Protein AF-A0A351FPS1-F1 (afdb_monomer)

Structure (mmCIF, N/CA/C/O backbone):
data_AF-A0A351FPS1-F1
#
_entry.id   AF-A0A351FPS1-F1
#
loop_
_atom_site.group_PDB
_atom_site.id
_atom_site.type_symbol
_atom_site.label_atom_id
_atom_site.label_alt_id
_atom_site.label_comp_id
_atom_site.label_asym_id
_atom_site.label_entity_id
_atom_site.label_seq_id
_atom_site.pdbx_PDB_ins_code
_atom_site.Cartn_x
_atom_site.Cartn_y
_atom_site.Cartn_z
_atom_site.occupancy
_atom_site.B_iso_or_equiv
_atom_site.auth_seq_id
_atom_site.auth_comp_id
_atom_site.auth_asym_id
_atom_site.auth_atom_id
_atom_site.pdbx_PDB_model_num
ATOM 1 N N . MET A 1 1 ? 47.210 -26.279 -21.037 1.00 35.12 1 MET A N 1
ATOM 2 C CA . MET A 1 1 ? 45.782 -26.007 -20.758 1.00 35.12 1 MET A CA 1
ATOM 3 C C . MET A 1 1 ? 45.408 -24.656 -21.354 1.00 35.12 1 MET A C 1
ATOM 5 O O . MET A 1 1 ? 45.819 -23.638 -20.818 1.00 35.12 1 MET A O 1
ATOM 9 N N . ARG A 1 2 ? 44.713 -24.634 -22.501 1.00 31.75 2 ARG A N 1
ATOM 10 C CA . ARG A 1 2 ? 44.142 -23.400 -23.067 1.00 31.75 2 ARG A CA 1
ATOM 11 C C . ARG A 1 2 ? 42.847 -23.101 -22.316 1.00 31.75 2 ARG A C 1
ATOM 13 O O . ARG A 1 2 ? 41.895 -23.867 -22.427 1.00 31.75 2 ARG A O 1
ATOM 20 N N . LEU A 1 3 ? 42.828 -22.018 -21.546 1.00 36.44 3 LEU A N 1
ATOM 21 C CA . LEU A 1 3 ? 41.588 -21.430 -21.050 1.00 36.44 3 LEU A CA 1
ATOM 22 C C . LEU A 1 3 ? 40.803 -20.947 -22.274 1.00 36.44 3 LEU A C 1
ATOM 24 O O . LEU A 1 3 ? 41.244 -20.042 -22.978 1.00 36.44 3 LEU A O 1
ATOM 28 N N . VAL A 1 4 ? 39.677 -21.597 -22.565 1.00 44.75 4 VAL A N 1
ATOM 29 C CA . VAL A 1 4 ? 38.687 -21.098 -23.523 1.00 44.75 4 VAL A CA 1
ATOM 30 C C . VAL A 1 4 ? 38.205 -19.758 -22.970 1.00 44.75 4 VAL A C 1
ATOM 32 O O . VAL A 1 4 ? 37.527 -19.715 -21.944 1.00 44.75 4 VAL A O 1
ATOM 35 N N . GLY A 1 5 ? 38.667 -18.668 -23.585 1.00 48.44 5 GLY A N 1
ATOM 36 C CA . GLY A 1 5 ? 38.397 -17.308 -23.141 1.00 48.44 5 GLY A CA 1
ATOM 37 C C . GLY A 1 5 ? 36.897 -17.048 -23.107 1.00 48.44 5 GLY A C 1
ATOM 38 O O . GLY A 1 5 ? 36.224 -17.127 -24.134 1.00 48.44 5 GLY A O 1
ATOM 39 N N . ARG A 1 6 ? 36.365 -16.745 -21.920 1.00 48.78 6 ARG A N 1
ATOM 40 C CA . ARG A 1 6 ? 35.035 -16.146 -21.807 1.00 48.78 6 ARG A CA 1
ATOM 41 C C . ARG A 1 6 ? 35.107 -14.779 -22.484 1.00 48.78 6 ARG A C 1
ATOM 43 O O . ARG A 1 6 ? 35.905 -13.941 -22.073 1.00 48.78 6 ARG A O 1
ATOM 50 N N . ALA A 1 7 ? 34.329 -14.587 -23.544 1.00 55.00 7 ALA A N 1
ATOM 51 C CA . ALA A 1 7 ? 34.215 -13.292 -24.199 1.00 55.00 7 ALA A CA 1
ATOM 52 C C . ALA A 1 7 ? 33.663 -12.260 -23.203 1.00 55.00 7 ALA A C 1
ATOM 54 O O . ALA A 1 7 ? 32.743 -12.568 -22.442 1.00 55.00 7 ALA A O 1
ATOM 55 N N . CYS A 1 8 ? 34.226 -11.051 -23.223 1.00 57.19 8 CYS A N 1
ATOM 56 C CA . CYS A 1 8 ? 33.709 -9.897 -22.486 1.00 57.19 8 CYS A CA 1
ATOM 57 C C . CYS A 1 8 ? 32.208 -9.726 -22.815 1.00 57.19 8 CYS A C 1
ATOM 59 O O . CYS A 1 8 ? 31.855 -9.825 -23.998 1.00 57.19 8 CYS A O 1
ATOM 61 N N . PRO A 1 9 ? 31.317 -9.449 -21.846 1.00 59.72 9 PRO A N 1
ATOM 62 C CA . PRO A 1 9 ? 29.896 -9.215 -22.127 1.00 59.72 9 PRO A CA 1
ATOM 63 C C . PRO A 1 9 ? 29.682 -8.056 -23.120 1.00 59.72 9 PRO A C 1
ATOM 65 O O . PRO A 1 9 ? 28.814 -8.143 -23.992 1.00 59.72 9 PRO A O 1
ATOM 68 N N . ALA A 1 10 ? 30.558 -7.044 -23.113 1.00 58.09 10 ALA A N 1
ATOM 69 C CA . ALA A 1 10 ? 30.569 -5.985 -24.123 1.00 58.09 10 ALA A CA 1
ATOM 70 C C . ALA A 1 10 ? 30.906 -6.481 -25.551 1.00 58.09 10 ALA A C 1
ATOM 72 O O . ALA A 1 10 ? 30.428 -5.892 -26.526 1.00 58.09 10 ALA A O 1
ATOM 73 N N . CYS A 1 11 ? 31.667 -7.579 -25.715 1.00 58.59 11 CYS A N 1
ATOM 74 C CA . CYS A 1 11 ? 31.916 -8.169 -27.039 1.00 58.59 11 CYS A CA 1
ATOM 75 C C . CYS A 1 11 ? 30.653 -8.889 -27.585 1.00 58.59 11 CYS A C 1
ATOM 77 O O . CYS A 1 11 ? 30.481 -8.954 -28.802 1.00 58.59 11 CYS A O 1
ATOM 79 N N . LEU A 1 12 ? 29.762 -9.414 -26.725 1.00 59.03 12 LEU A N 1
ATOM 80 C CA . LEU A 1 12 ? 28.505 -10.065 -27.144 1.00 59.03 12 LEU A CA 1
ATOM 81 C C . LEU A 1 12 ? 27.463 -9.035 -27.608 1.00 59.03 12 LEU A C 1
ATOM 83 O O . LEU A 1 12 ? 26.847 -9.212 -28.654 1.00 59.03 12 LEU A O 1
ATOM 87 N N . LEU A 1 13 ? 27.339 -7.910 -26.896 1.00 56.03 13 LEU A N 1
ATOM 88 C CA . LEU A 1 13 ? 26.365 -6.852 -27.208 1.00 56.03 13 LEU A CA 1
ATOM 89 C C . LEU A 1 13 ? 26.671 -6.067 -28.499 1.00 56.03 13 LEU A C 1
ATOM 91 O O . LEU A 1 13 ? 25.776 -5.441 -29.067 1.00 56.03 13 LEU A O 1
ATOM 95 N N . ARG A 1 14 ? 27.919 -6.078 -28.995 1.00 53.25 14 ARG A N 1
ATOM 96 C CA . ARG A 1 14 ? 28.281 -5.402 -30.259 1.00 53.25 14 ARG A CA 1
ATOM 97 C C . ARG A 1 14 ? 27.881 -6.171 -31.515 1.00 53.25 14 ARG A C 1
ATOM 99 O O . ARG A 1 14 ? 27.767 -5.544 -32.565 1.00 53.25 14 ARG A O 1
ATOM 106 N N . LYS A 1 15 ? 27.691 -7.491 -31.441 1.00 51.81 15 LYS A N 1
ATOM 107 C CA . LYS A 1 15 ? 27.462 -8.315 -32.638 1.00 51.81 15 LYS A CA 1
ATOM 108 C C . LYS A 1 15 ? 26.038 -8.181 -33.202 1.00 51.81 15 LYS A C 1
ATOM 110 O O . LYS A 1 15 ? 25.851 -8.420 -34.390 1.00 51.81 15 LYS A O 1
ATOM 115 N N . ASP A 1 16 ? 25.092 -7.693 -32.394 1.00 46.31 16 ASP A N 1
ATOM 116 C CA . ASP A 1 16 ? 23.653 -7.761 -32.687 1.00 46.31 16 ASP A CA 1
ATOM 117 C C . ASP A 1 16 ? 22.942 -6.396 -32.816 1.00 46.31 16 ASP A C 1
ATOM 119 O O . ASP A 1 16 ? 21.724 -6.333 -32.672 1.00 46.31 16 ASP A O 1
ATOM 123 N N . ARG A 1 17 ? 23.639 -5.281 -33.100 1.00 46.31 17 ARG A N 1
ATOM 124 C CA . ARG A 1 17 ? 22.961 -4.004 -33.428 1.00 46.31 17 ARG A CA 1
ATOM 125 C C . ARG A 1 17 ? 22.763 -3.829 -34.943 1.00 46.31 17 ARG A C 1
ATOM 127 O O . ARG A 1 17 ? 23.669 -3.316 -35.598 1.00 46.31 17 ARG A O 1
ATOM 134 N N . PRO A 1 18 ? 21.592 -4.166 -35.520 1.00 40.56 18 PRO A N 1
ATOM 135 C CA . PRO A 1 18 ? 21.215 -3.656 -36.829 1.00 40.56 18 PRO A CA 1
ATOM 136 C C . PRO A 1 18 ? 20.884 -2.160 -36.722 1.00 40.56 18 PRO A C 1
ATOM 138 O O . PRO A 1 18 ? 20.086 -1.729 -35.890 1.00 40.56 18 PRO A O 1
ATOM 141 N N . HIS A 1 19 ? 21.512 -1.357 -37.578 1.00 41.44 19 HIS A N 1
ATOM 142 C CA . HIS A 1 19 ? 21.154 0.041 -37.791 1.00 41.44 19 HIS A CA 1
ATOM 143 C C . HIS A 1 19 ? 19.800 0.117 -38.514 1.00 41.44 19 HIS A C 1
ATOM 145 O O . HIS A 1 19 ? 19.712 -0.217 -39.692 1.00 41.44 19 HIS A O 1
ATOM 151 N N . GLY A 1 20 ? 18.747 0.571 -37.832 1.00 35.91 20 GLY A N 1
ATOM 152 C CA . GLY A 1 20 ? 17.456 0.863 -38.460 1.00 35.91 20 GLY A CA 1
ATOM 153 C C . GLY A 1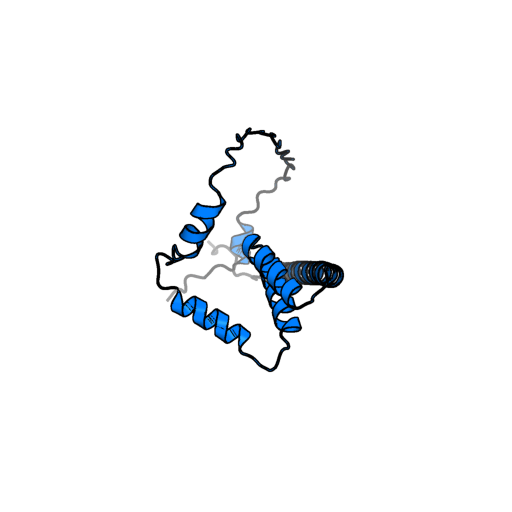 20 ? 16.530 1.661 -37.532 1.00 35.91 20 GLY A C 1
ATOM 154 O O . GLY A 1 20 ? 16.489 1.366 -36.337 1.00 35.91 20 GLY A O 1
ATOM 155 N N . PRO A 1 21 ? 15.813 2.688 -38.027 1.00 40.34 21 PRO A N 1
ATOM 156 C CA . PRO A 1 21 ? 14.923 3.498 -37.202 1.00 40.34 21 PRO A CA 1
ATOM 157 C C . PRO A 1 21 ? 13.640 2.729 -36.851 1.00 40.34 21 PRO A C 1
ATOM 159 O O . PRO A 1 21 ? 12.964 2.187 -37.723 1.00 40.34 21 PRO A O 1
ATOM 162 N N . ALA A 1 22 ? 13.294 2.706 -35.563 1.00 42.47 22 ALA A N 1
ATOM 163 C CA . ALA A 1 22 ? 12.066 2.105 -35.055 1.00 42.47 22 ALA A CA 1
ATOM 164 C C . ALA A 1 22 ? 10.850 2.985 -35.400 1.00 42.47 22 ALA A C 1
ATOM 166 O O . ALA A 1 22 ? 10.678 4.074 -34.851 1.00 42.47 22 ALA A O 1
ATOM 167 N N . SER A 1 23 ? 9.998 2.513 -36.309 1.00 45.25 23 SER A N 1
ATOM 168 C CA . SER A 1 23 ? 8.688 3.102 -36.594 1.00 45.25 23 SER A CA 1
ATOM 169 C C . SER A 1 23 ? 7.715 2.817 -35.446 1.00 45.25 23 SER A C 1
ATOM 171 O O . SER A 1 23 ? 7.491 1.663 -35.081 1.00 45.25 23 SER A O 1
ATOM 173 N N . GLN A 1 24 ? 7.129 3.876 -34.893 1.00 45.41 24 GLN A N 1
ATOM 174 C CA . GLN A 1 24 ? 6.120 3.833 -33.837 1.00 45.41 24 GLN A CA 1
ATOM 175 C C . GLN A 1 24 ? 4.789 3.304 -34.396 1.00 45.41 24 GLN A C 1
ATOM 177 O O . GLN A 1 24 ? 4.165 3.946 -35.236 1.00 45.41 24 GLN A O 1
ATOM 182 N N . GLY A 1 25 ? 4.355 2.133 -33.929 1.00 36.72 25 GLY A N 1
ATOM 183 C CA . GLY A 1 25 ? 3.018 1.595 -34.177 1.00 36.72 25 GLY A CA 1
ATOM 184 C C . GLY A 1 25 ? 2.087 1.937 -33.016 1.00 36.72 25 GLY A C 1
ATOM 185 O O . GLY A 1 25 ? 2.202 1.362 -31.937 1.00 36.72 25 GLY A O 1
ATOM 186 N N . LEU A 1 26 ? 1.180 2.886 -33.241 1.00 36.62 26 LEU A N 1
ATOM 187 C CA . LEU A 1 26 ? 0.107 3.272 -32.328 1.00 36.62 26 LEU A CA 1
ATOM 188 C C . LEU A 1 26 ? -0.989 2.191 -32.371 1.00 36.62 26 LEU A C 1
ATOM 190 O O . LEU A 1 26 ? -1.744 2.113 -33.337 1.00 36.62 26 LEU A O 1
ATOM 194 N N . PHE A 1 27 ? -1.062 1.333 -31.352 1.00 31.34 27 PHE A N 1
ATOM 195 C CA . PHE A 1 27 ? -2.126 0.333 -31.226 1.00 31.34 27 PHE A CA 1
ATOM 196 C C . PHE A 1 27 ? -3.287 0.929 -30.421 1.00 31.34 27 PHE A C 1
ATOM 198 O O . PHE A 1 27 ? -3.211 1.073 -29.202 1.00 31.34 27 PHE A O 1
ATOM 205 N N . VAL A 1 28 ? -4.355 1.310 -31.121 1.00 34.09 28 VAL A N 1
ATOM 206 C CA . VAL A 1 28 ? -5.641 1.682 -30.522 1.00 34.09 28 VAL A CA 1
ATOM 207 C C . VAL A 1 28 ? -6.412 0.384 -30.285 1.00 34.09 28 VAL A C 1
ATOM 209 O O . VAL A 1 28 ? -6.717 -0.329 -31.237 1.00 34.09 28 VAL A O 1
ATOM 212 N N . LEU A 1 29 ? -6.691 0.049 -29.024 1.00 36.09 29 LEU A N 1
ATOM 213 C CA . LEU A 1 29 ? -7.582 -1.056 -28.669 1.00 36.09 29 LEU A CA 1
ATOM 214 C C . LEU A 1 29 ? -8.980 -0.506 -28.380 1.00 36.09 29 LEU A C 1
ATOM 216 O O . LEU A 1 29 ? -9.184 0.287 -27.463 1.00 36.09 29 LEU A O 1
ATOM 220 N N . ASP A 1 30 ? -9.910 -0.943 -29.221 1.00 31.86 30 ASP A N 1
ATOM 221 C CA . ASP A 1 30 ? -11.339 -0.654 -29.219 1.00 31.86 30 ASP A CA 1
ATOM 222 C C . ASP A 1 30 ? -12.028 -1.384 -28.046 1.00 31.86 30 ASP A C 1
ATOM 224 O O . ASP A 1 30 ? -11.927 -2.607 -27.912 1.00 31.86 30 ASP A O 1
ATOM 228 N N . VAL A 1 31 ? -12.691 -0.641 -27.152 1.00 41.03 31 VAL A N 1
ATOM 229 C CA . VAL A 1 31 ? -13.405 -1.194 -25.988 1.00 41.03 31 VAL A CA 1
ATOM 230 C C . VAL A 1 31 ? -14.868 -1.418 -26.368 1.00 41.03 31 VAL A C 1
ATOM 232 O O . VAL A 1 31 ? -15.718 -0.541 -26.219 1.00 41.03 31 VAL A O 1
ATOM 235 N N . GLY A 1 32 ? -15.166 -2.626 -26.846 1.00 37.84 32 GLY A N 1
ATOM 236 C CA . GLY A 1 32 ? -16.525 -3.079 -27.137 1.00 37.84 32 GLY A CA 1
ATOM 237 C C . GLY A 1 32 ? -17.364 -3.279 -25.868 1.00 37.84 32 GLY A C 1
ATOM 238 O O . GLY A 1 32 ? -17.106 -4.171 -25.060 1.00 37.84 32 GLY A O 1
ATOM 239 N N . ALA A 1 33 ? -18.406 -2.460 -25.711 1.00 42.19 33 ALA A N 1
ATOM 240 C CA . ALA A 1 33 ? -19.395 -2.533 -24.641 1.00 42.19 33 ALA A CA 1
ATOM 241 C C . ALA A 1 33 ? -20.441 -3.640 -24.896 1.00 42.19 33 ALA A C 1
ATOM 243 O O . ALA A 1 33 ? -21.380 -3.460 -25.671 1.00 42.19 33 ALA A O 1
ATOM 244 N N . GLY A 1 34 ? -20.320 -4.774 -24.202 1.00 34.88 34 GLY A N 1
ATOM 245 C CA . GLY A 1 34 ? -21.337 -5.831 -24.168 1.00 34.88 34 GLY A CA 1
ATOM 246 C C . GLY A 1 34 ? -22.233 -5.726 -22.930 1.00 34.88 34 GLY A C 1
ATOM 247 O O . GLY A 1 34 ? -21.810 -6.061 -21.827 1.00 34.88 34 GLY A O 1
ATOM 248 N N . ARG A 1 35 ? -23.485 -5.278 -23.100 1.00 39.84 35 ARG A N 1
ATOM 249 C CA . ARG A 1 35 ? -24.543 -5.357 -22.075 1.00 39.84 35 ARG A CA 1
ATOM 250 C C . ARG A 1 35 ? -25.151 -6.760 -22.081 1.00 39.84 35 ARG A C 1
ATOM 252 O O . ARG A 1 35 ? -25.819 -7.118 -23.046 1.00 39.84 35 ARG A O 1
ATOM 259 N N . THR A 1 36 ? -25.015 -7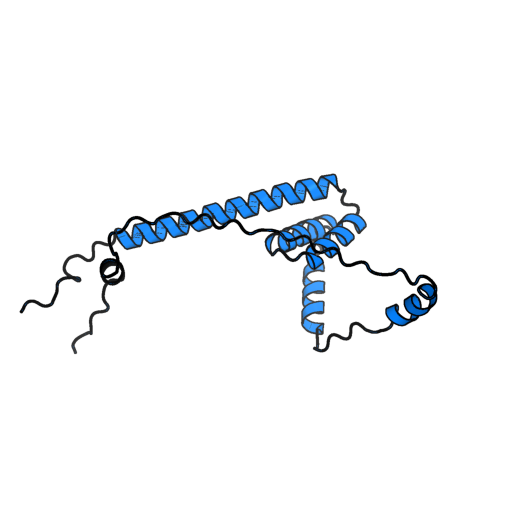.516 -20.995 1.00 36.91 36 THR A N 1
ATOM 260 C CA . THR A 1 36 ? -25.834 -8.718 -20.767 1.00 36.91 36 THR A CA 1
ATOM 261 C C . THR A 1 36 ? -26.819 -8.479 -19.632 1.00 36.91 36 THR A C 1
ATOM 263 O O . THR A 1 36 ? -26.449 -8.134 -18.513 1.00 36.91 36 THR A O 1
ATOM 266 N N . ASN A 1 37 ? -28.090 -8.641 -19.975 1.00 36.56 37 ASN A N 1
ATOM 267 C CA . ASN A 1 37 ? -29.271 -8.428 -19.155 1.00 36.56 37 ASN A CA 1
ATOM 268 C C . ASN A 1 37 ? -29.468 -9.648 -18.232 1.00 36.56 37 ASN A C 1
ATOM 270 O O . ASN A 1 37 ? -29.618 -10.760 -18.735 1.00 36.56 37 ASN A O 1
ATOM 274 N N . VAL A 1 38 ? -29.442 -9.470 -16.907 1.00 43.72 38 VAL A N 1
ATOM 275 C CA . VAL A 1 38 ? -29.650 -10.566 -15.939 1.00 43.72 38 VAL A CA 1
ATOM 276 C C . VAL A 1 38 ? -31.021 -10.393 -15.276 1.00 43.72 38 VAL A C 1
ATOM 278 O O . VAL A 1 38 ? -31.250 -9.371 -14.629 1.00 43.72 38 VAL A O 1
ATOM 281 N N . PRO A 1 39 ? -31.952 -11.355 -15.408 1.00 38.56 39 PRO A N 1
ATOM 282 C CA . PRO A 1 39 ? -33.278 -11.237 -14.817 1.00 38.56 39 PRO A CA 1
ATOM 283 C C . PRO A 1 39 ? -33.251 -11.449 -13.295 1.00 38.56 39 PRO A C 1
ATOM 285 O O . PRO A 1 39 ? -32.727 -12.435 -12.776 1.00 38.56 39 PRO A O 1
ATOM 288 N N . HIS A 1 40 ? -33.876 -10.515 -12.577 1.00 40.53 40 HIS A N 1
ATOM 289 C CA . HIS A 1 40 ? -34.079 -10.555 -11.132 1.00 40.53 40 HIS A CA 1
ATOM 290 C C . HIS A 1 40 ? -35.097 -11.636 -10.734 1.00 40.53 40 HIS A C 1
ATOM 292 O O . HIS A 1 40 ? -36.290 -11.506 -11.004 1.00 40.53 40 HIS A O 1
ATOM 298 N N . HIS A 1 41 ? -34.653 -12.659 -9.998 1.00 44.41 41 HIS A N 1
ATOM 299 C CA . HIS A 1 41 ? -35.540 -13.584 -9.284 1.00 44.41 41 HIS A CA 1
ATOM 300 C C . HIS A 1 41 ? -35.372 -13.437 -7.766 1.00 44.41 41 HIS A C 1
ATOM 302 O O . HIS A 1 41 ? -34.734 -14.228 -7.072 1.00 44.41 41 HIS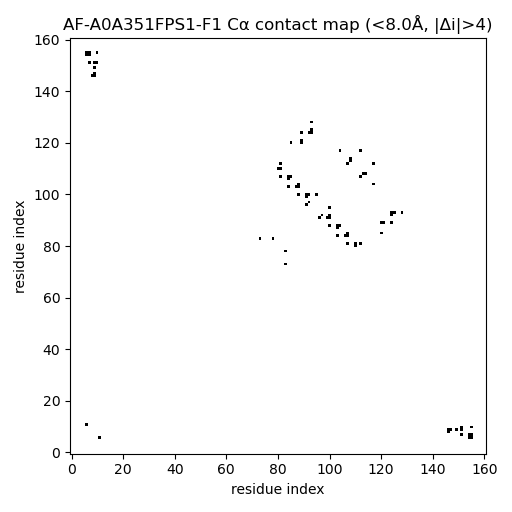 A O 1
ATOM 308 N N . GLY A 1 42 ? -35.945 -12.355 -7.236 1.00 50.12 42 GLY A N 1
ATOM 309 C CA . GLY A 1 42 ? -36.074 -12.121 -5.805 1.00 50.12 42 GLY A CA 1
ATOM 310 C C . GLY A 1 42 ? -37.299 -12.836 -5.247 1.00 50.12 42 GLY A C 1
ATOM 311 O O . GLY A 1 42 ? -38.411 -12.351 -5.442 1.00 50.12 42 GLY A O 1
ATOM 312 N N . ARG A 1 43 ? -37.098 -13.961 -4.539 1.00 50.56 43 ARG A N 1
ATOM 313 C CA . ARG A 1 43 ? -37.980 -14.408 -3.430 1.00 50.56 43 ARG A CA 1
ATOM 314 C C . ARG A 1 43 ? -37.514 -15.639 -2.629 1.00 50.56 43 ARG A C 1
ATOM 316 O O . ARG A 1 43 ? -38.337 -16.301 -2.010 1.00 50.56 43 ARG A O 1
ATOM 323 N N . ARG A 1 44 ? -36.207 -15.942 -2.563 1.00 49.91 44 ARG A N 1
ATOM 324 C CA . ARG A 1 44 ? -35.699 -17.035 -1.693 1.00 49.91 44 ARG A CA 1
ATOM 325 C C . ARG A 1 44 ? -34.347 -16.764 -1.010 1.00 49.91 44 ARG A C 1
ATOM 327 O O . ARG A 1 44 ? -33.645 -17.683 -0.617 1.00 49.91 44 ARG A O 1
ATOM 334 N N . VAL A 1 45 ? -33.966 -15.492 -0.850 1.00 54.22 45 VAL A N 1
ATOM 335 C CA . VAL A 1 45 ? -32.610 -15.106 -0.398 1.00 54.22 45 VAL A CA 1
ATOM 336 C C . VAL A 1 45 ? -32.411 -15.241 1.122 1.00 54.22 45 VAL A C 1
ATOM 338 O O . VAL A 1 45 ? -31.290 -15.451 1.570 1.00 54.22 45 VAL A O 1
ATOM 341 N N . ARG A 1 46 ? -33.467 -15.155 1.948 1.00 48.22 46 ARG A N 1
ATOM 342 C CA . ARG A 1 46 ? -33.302 -15.136 3.421 1.00 48.22 46 ARG A CA 1
ATOM 343 C C . ARG A 1 46 ? -32.937 -16.494 4.022 1.00 48.22 46 ARG A C 1
ATOM 345 O O . ARG A 1 46 ? -32.171 -16.537 4.978 1.00 48.22 46 ARG A O 1
ATOM 352 N N . GLU A 1 47 ? -33.451 -17.578 3.457 1.00 47.34 47 GLU A N 1
ATOM 353 C CA . GLU A 1 47 ? -33.296 -18.929 4.015 1.00 47.34 47 GLU A CA 1
ATOM 354 C C . GLU A 1 47 ? -32.031 -19.624 3.495 1.00 47.34 47 GLU A C 1
ATOM 356 O O . GLU A 1 47 ? -31.319 -20.290 4.244 1.00 47.34 47 GLU A O 1
ATOM 361 N N . ILE A 1 48 ? -31.655 -19.318 2.249 1.00 55.06 48 ILE A N 1
ATOM 362 C CA . ILE A 1 48 ? -30.365 -19.690 1.658 1.00 55.06 48 ILE A CA 1
ATOM 363 C C . ILE A 1 48 ? -29.202 -18.974 2.379 1.00 55.06 48 ILE A C 1
ATOM 365 O O . ILE A 1 48 ? -28.124 -19.534 2.545 1.00 55.06 48 ILE A O 1
ATOM 369 N N . ARG A 1 49 ? -29.406 -17.751 2.893 1.00 51.12 49 ARG A N 1
ATOM 370 C CA . ARG A 1 49 ? -28.350 -16.986 3.584 1.00 51.12 49 ARG A CA 1
ATOM 371 C C . ARG A 1 49 ? -27.886 -17.626 4.898 1.00 51.12 49 ARG A C 1
ATOM 373 O O . ARG A 1 49 ? -26.711 -17.506 5.231 1.00 51.12 49 ARG A O 1
ATOM 380 N N . LYS A 1 50 ? -28.772 -18.319 5.626 1.00 49.03 50 LYS A N 1
ATOM 381 C CA . LYS A 1 50 ? -28.397 -19.034 6.862 1.00 49.03 50 LYS A CA 1
ATOM 382 C C . LYS A 1 50 ? -27.643 -20.336 6.579 1.00 49.03 50 LYS A C 1
ATOM 384 O O . LYS A 1 50 ? -26.743 -20.676 7.333 1.00 49.03 50 LYS A O 1
ATOM 389 N N . THR A 1 51 ? -27.959 -21.018 5.480 1.00 44.56 51 THR A N 1
ATOM 390 C CA . THR A 1 51 ? -27.299 -22.272 5.076 1.00 44.56 51 THR A CA 1
ATOM 391 C C . THR A 1 51 ? -25.978 -22.048 4.332 1.00 44.56 51 THR A C 1
ATOM 393 O O . THR A 1 51 ? -25.063 -22.849 4.482 1.00 44.56 51 THR A O 1
ATOM 396 N N . ILE A 1 52 ? -25.813 -20.938 3.602 1.00 54.47 52 ILE A N 1
ATOM 397 C CA . ILE A 1 52 ? -24.525 -20.572 2.980 1.00 54.47 52 ILE A CA 1
ATOM 398 C C . ILE A 1 52 ? -23.484 -20.149 4.028 1.00 54.47 52 ILE A C 1
ATOM 400 O O . ILE A 1 52 ? -22.306 -20.424 3.849 1.00 54.47 52 ILE A O 1
ATOM 404 N N . SER A 1 53 ? -23.898 -19.541 5.147 1.00 44.88 53 SER A N 1
ATOM 405 C CA . SER A 1 53 ? -22.968 -19.084 6.195 1.00 44.88 53 SER A CA 1
ATOM 406 C C . SER A 1 53 ? -22.231 -20.216 6.925 1.00 44.88 53 SER A C 1
ATOM 408 O O . SER A 1 53 ? -21.267 -19.933 7.630 1.00 44.88 53 SER A O 1
ATOM 410 N N . GLN A 1 54 ? -22.691 -21.464 6.792 1.00 45.47 54 GLN A N 1
ATOM 411 C CA . GLN A 1 54 ? -22.071 -22.647 7.401 1.00 45.47 54 GLN A CA 1
ATOM 412 C C . GLN A 1 54 ? -21.542 -23.652 6.370 1.00 45.47 54 GLN A C 1
ATOM 414 O O . GLN A 1 54 ? -21.021 -24.691 6.757 1.00 45.47 54 GLN A O 1
ATOM 419 N N . ARG A 1 55 ? -21.607 -23.346 5.064 1.00 46.97 55 ARG A N 1
ATOM 420 C CA . ARG A 1 55 ? -20.759 -24.034 4.085 1.00 46.97 55 ARG A CA 1
ATOM 421 C C . ARG A 1 55 ? -19.375 -23.414 4.153 1.00 46.97 55 ARG A C 1
ATOM 423 O O . ARG A 1 55 ? -19.064 -22.461 3.450 1.00 46.97 55 ARG A O 1
ATOM 430 N N . GLU A 1 56 ? -18.638 -23.930 5.123 1.00 52.25 56 GLU A N 1
ATOM 431 C CA . GLU A 1 56 ? -17.192 -24.068 5.171 1.00 52.25 56 GLU A CA 1
ATOM 432 C C . GLU A 1 56 ? -16.502 -23.598 3.881 1.00 52.25 56 GLU A C 1
ATOM 434 O O . GLU A 1 56 ? -16.560 -24.250 2.839 1.00 52.25 56 GLU A O 1
ATOM 439 N N . ASN A 1 57 ? -15.775 -22.485 3.980 1.00 58.41 57 ASN A N 1
ATOM 440 C CA . ASN A 1 57 ? -14.569 -22.303 3.179 1.00 58.41 57 ASN A CA 1
ATOM 441 C C . ASN A 1 57 ? -13.525 -23.310 3.698 1.00 58.41 57 ASN A C 1
ATOM 443 O O . ASN A 1 57 ? -12.503 -22.927 4.257 1.00 58.41 57 ASN A O 1
ATOM 447 N N . THR A 1 58 ? -13.790 -24.609 3.578 1.00 55.41 58 THR A N 1
ATOM 448 C CA . THR A 1 58 ? -12.731 -25.611 3.607 1.00 55.41 58 THR A CA 1
ATOM 449 C C . THR A 1 58 ? -12.009 -25.434 2.285 1.00 55.41 58 THR A C 1
ATOM 451 O O . THR A 1 58 ? -12.438 -25.921 1.238 1.00 55.41 58 THR A O 1
ATOM 454 N N . MET A 1 59 ? -10.954 -24.621 2.308 1.00 64.62 59 MET A N 1
ATOM 455 C CA . MET A 1 59 ? -10.017 -24.563 1.197 1.00 64.62 59 MET A CA 1
ATOM 456 C C . MET A 1 59 ? -9.607 -26.005 0.867 1.00 64.62 59 MET A C 1
ATOM 458 O O . MET A 1 59 ? -9.400 -26.816 1.766 1.00 64.62 59 MET A O 1
ATOM 462 N N . ALA A 1 60 ? -9.509 -26.354 -0.419 1.00 80.75 60 ALA A N 1
ATOM 463 C CA . ALA A 1 60 ? -9.174 -27.718 -0.858 1.00 80.75 60 ALA A CA 1
ATOM 464 C C . ALA A 1 60 ? -7.762 -28.186 -0.429 1.00 80.75 60 ALA A C 1
ATOM 466 O O . ALA A 1 60 ? -7.341 -29.291 -0.761 1.00 80.75 60 ALA A O 1
ATOM 467 N N . TYR A 1 61 ? -7.025 -27.328 0.272 1.00 83.06 61 TYR A N 1
ATOM 468 C CA . TYR A 1 61 ? -5.673 -27.518 0.753 1.00 83.06 61 TYR A CA 1
ATOM 469 C C . TYR A 1 61 ? -5.566 -26.973 2.182 1.00 83.06 61 TYR A C 1
ATOM 471 O O . TYR A 1 61 ? -6.261 -26.017 2.527 1.00 83.06 61 TYR A O 1
ATOM 479 N N . ASP A 1 62 ? -4.681 -27.576 2.977 1.00 88.50 62 ASP A N 1
ATOM 480 C CA . ASP A 1 62 ? -4.372 -27.169 4.348 1.00 88.50 62 ASP A CA 1
ATOM 481 C C . ASP A 1 62 ? -3.791 -25.745 4.389 1.00 88.50 62 ASP A C 1
ATOM 483 O O . ASP A 1 62 ? -2.631 -25.504 4.052 1.00 88.50 62 ASP A O 1
ATOM 487 N N . ASP A 1 63 ? -4.613 -24.782 4.795 1.00 87.00 63 ASP A N 1
ATOM 488 C CA . ASP A 1 63 ? -4.253 -23.371 4.885 1.00 87.00 63 ASP A CA 1
ATOM 489 C C . ASP A 1 63 ? -3.776 -22.950 6.283 1.00 87.00 63 ASP A C 1
ATOM 491 O O . ASP A 1 63 ? -3.476 -21.770 6.489 1.00 87.00 63 ASP A O 1
ATOM 495 N N . THR A 1 64 ? -3.632 -23.890 7.226 1.00 91.00 64 THR A N 1
ATOM 496 C CA . THR A 1 64 ? -3.275 -23.593 8.624 1.00 91.00 64 THR A CA 1
ATOM 497 C C . THR A 1 64 ? -1.985 -22.788 8.734 1.00 91.00 64 THR A C 1
ATOM 499 O O . THR A 1 64 ? -1.941 -21.792 9.452 1.00 91.00 64 THR A O 1
ATOM 502 N N . LEU A 1 65 ? -0.954 -23.140 7.960 1.00 90.25 65 LEU A N 1
ATOM 503 C CA . LEU A 1 65 ? 0.314 -22.404 7.928 1.00 90.25 65 LEU A CA 1
ATOM 504 C C . LEU A 1 65 ? 0.133 -20.954 7.459 1.00 90.25 65 LEU A C 1
ATOM 506 O O . LEU A 1 65 ? 0.725 -20.035 8.022 1.00 90.25 65 LEU A O 1
ATOM 510 N N . VAL A 1 66 ? -0.710 -20.731 6.447 1.00 89.06 66 VAL A N 1
ATOM 511 C CA . VAL A 1 66 ? -0.979 -19.387 5.918 1.00 89.06 66 VAL A CA 1
ATOM 512 C C . VAL A 1 66 ? -1.728 -18.561 6.956 1.00 89.06 66 VAL A C 1
ATOM 514 O O . VAL A 1 66 ? -1.363 -17.414 7.214 1.00 89.06 66 VAL A O 1
ATOM 517 N N . VAL A 1 67 ? -2.758 -19.141 7.570 1.00 88.19 67 VAL A N 1
ATOM 518 C CA . VAL A 1 67 ? -3.554 -18.472 8.602 1.00 88.19 67 VAL A CA 1
ATOM 519 C C . VAL A 1 67 ? -2.694 -18.140 9.821 1.00 88.19 67 VAL A C 1
ATOM 521 O O . VAL A 1 67 ? -2.755 -17.005 10.293 1.00 88.19 67 VAL A O 1
ATOM 524 N N . ASN A 1 68 ? -1.847 -19.066 10.273 1.00 91.31 68 ASN A N 1
ATOM 525 C CA . ASN A 1 68 ? -0.944 -18.853 11.404 1.00 91.31 68 ASN A CA 1
ATOM 526 C C . ASN A 1 68 ? 0.013 -17.689 11.137 1.00 91.31 68 ASN A C 1
ATOM 528 O O . ASN A 1 68 ? 0.085 -16.766 11.943 1.00 91.31 68 ASN A O 1
ATOM 532 N N . HIS A 1 69 ? 0.659 -17.643 9.969 1.00 89.88 69 HIS A N 1
ATOM 533 C CA . HIS A 1 69 ? 1.528 -16.516 9.622 1.00 89.88 69 HIS A CA 1
ATOM 534 C C . HIS A 1 69 ? 0.770 -15.188 9.543 1.00 89.88 69 HIS A C 1
ATOM 536 O O . HIS A 1 69 ? 1.261 -14.152 9.995 1.00 89.88 69 HIS A O 1
ATOM 542 N N . LEU A 1 70 ? -0.455 -15.190 9.008 1.00 86.69 70 LEU A N 1
ATOM 543 C CA . LEU A 1 70 ? -1.287 -13.989 9.006 1.00 86.69 70 LEU A CA 1
ATOM 544 C C . LEU A 1 70 ? -1.64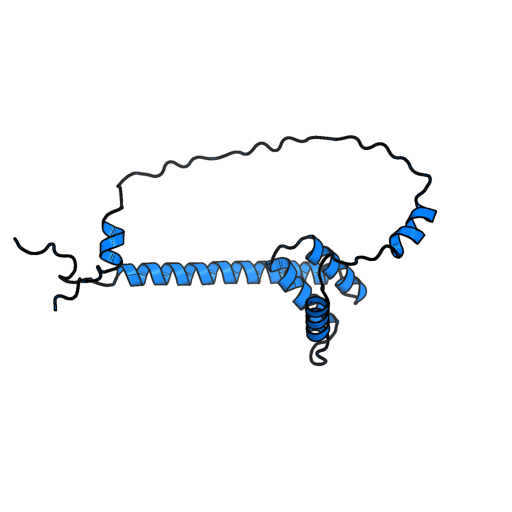2 -13.541 10.432 1.00 86.69 70 LEU A C 1
ATOM 546 O O . LEU A 1 70 ? -1.653 -12.343 10.696 1.00 86.69 70 LEU A O 1
ATOM 550 N N . GLN A 1 71 ? -1.889 -14.461 11.361 1.00 88.38 71 GLN A N 1
ATOM 551 C CA . GLN A 1 71 ? -2.143 -14.129 12.764 1.00 88.38 71 GLN A CA 1
ATOM 552 C C . GLN A 1 71 ? -0.886 -13.595 13.462 1.00 88.38 71 GLN A C 1
ATOM 554 O O . GLN A 1 71 ? -0.945 -12.541 14.092 1.00 88.38 71 GLN A O 1
ATOM 559 N N . GLU A 1 72 ? 0.262 -14.250 13.279 1.00 89.06 72 GLU A N 1
ATOM 560 C CA . GLU A 1 72 ? 1.558 -13.831 13.829 1.00 89.06 72 GLU A CA 1
ATOM 561 C C . GLU A 1 72 ? 1.932 -12.412 13.387 1.00 89.06 72 GLU A C 1
ATOM 563 O O . GLU A 1 72 ? 2.335 -11.590 14.209 1.00 89.06 72 GLU A O 1
ATOM 568 N N . THR A 1 73 ? 1.723 -12.072 12.108 1.00 84.00 73 THR A N 1
ATOM 569 C CA . THR A 1 73 ? 1.995 -10.709 11.610 1.00 84.00 73 THR A CA 1
ATOM 570 C C . THR A 1 73 ? 1.155 -9.628 12.297 1.00 84.00 73 THR A C 1
ATOM 572 O O . THR A 1 73 ? 1.567 -8.470 12.348 1.00 84.00 73 THR A O 1
ATOM 575 N N . HIS A 1 74 ? -0.004 -9.988 12.852 1.00 85.31 74 HIS A N 1
ATOM 576 C CA . HIS A 1 74 ? -0.878 -9.078 13.588 1.00 85.31 74 HIS A CA 1
ATOM 577 C C . HIS A 1 74 ? -0.639 -9.086 15.111 1.00 85.31 74 HIS A C 1
ATOM 579 O O . HIS A 1 74 ? -1.145 -8.191 15.791 1.00 85.31 74 HIS A O 1
ATOM 585 N N . ALA A 1 75 ? 0.165 -10.020 15.632 1.00 88.50 75 ALA A N 1
ATOM 586 C CA . ALA A 1 75 ? 0.370 -10.250 17.065 1.00 88.50 75 ALA A CA 1
ATOM 587 C C . ALA A 1 75 ? 1.358 -9.283 17.745 1.00 88.50 75 ALA A C 1
ATOM 589 O O . ALA A 1 75 ? 1.526 -9.326 18.958 1.00 88.50 75 ALA A O 1
ATOM 590 N N . THR A 1 76 ? 2.044 -8.417 16.994 1.00 89.75 76 THR A N 1
ATOM 591 C CA . THR A 1 76 ? 2.972 -7.448 17.597 1.00 89.75 76 THR A CA 1
ATOM 592 C C . THR A 1 76 ? 2.230 -6.369 18.389 1.00 89.75 76 THR A C 1
ATOM 594 O O . THR A 1 76 ? 1.312 -5.743 17.870 1.00 89.75 76 THR A O 1
ATOM 597 N N . GLU A 1 77 ? 2.660 -6.102 19.619 1.00 92.50 77 GLU A N 1
ATOM 598 C CA . GLU A 1 77 ? 2.117 -5.023 20.465 1.00 92.50 77 GLU A CA 1
ATOM 599 C C . GLU A 1 77 ? 2.831 -3.676 20.244 1.00 92.50 77 GLU A C 1
ATOM 601 O O . GLU A 1 77 ? 2.454 -2.658 20.814 1.00 92.50 77 GLU A O 1
ATOM 606 N N . LEU A 1 78 ? 3.882 -3.650 19.411 1.00 95.50 78 LEU A N 1
ATOM 607 C CA . LEU A 1 78 ? 4.671 -2.439 19.141 1.00 95.50 78 LEU A CA 1
ATOM 608 C C . LEU A 1 78 ? 3.989 -1.473 18.167 1.00 95.50 78 LEU A C 1
ATOM 610 O O . LEU A 1 78 ? 4.422 -0.332 18.036 1.00 95.50 78 LEU A O 1
ATOM 614 N N . LEU A 1 79 ? 2.960 -1.943 17.462 1.00 94.38 79 LEU A N 1
ATOM 615 C CA . LEU A 1 79 ? 2.149 -1.149 16.550 1.00 94.38 79 LEU A CA 1
ATOM 616 C C . LEU A 1 79 ? 0.699 -1.193 17.015 1.00 94.38 79 LEU A C 1
ATOM 618 O O . LEU A 1 79 ? 0.162 -2.256 17.330 1.00 94.38 79 LEU A O 1
ATOM 622 N N . THR A 1 80 ? 0.048 -0.044 16.984 1.00 93.38 80 THR A N 1
ATOM 623 C CA . THR A 1 80 ? -1.392 0.079 17.179 1.00 93.38 80 THR A CA 1
ATOM 624 C C . THR A 1 80 ? -2.154 -0.618 16.050 1.00 93.38 80 THR A C 1
ATOM 626 O O . THR A 1 80 ? -1.663 -0.771 14.925 1.00 93.38 80 THR A O 1
ATOM 629 N N . ASP A 1 81 ? -3.407 -0.996 16.306 1.00 91.31 81 ASP A N 1
ATOM 630 C CA . ASP A 1 81 ? -4.266 -1.587 15.274 1.00 91.31 81 ASP A CA 1
ATOM 631 C C . ASP A 1 81 ? -4.434 -0.670 14.062 1.00 91.31 81 ASP A C 1
ATOM 633 O O . ASP A 1 81 ? -4.425 -1.134 12.920 1.00 91.31 81 ASP A O 1
ATOM 637 N N . ARG A 1 82 ? -4.504 0.643 14.305 1.00 93.38 82 ARG A N 1
ATOM 638 C CA . ARG A 1 82 ? -4.556 1.665 13.261 1.00 93.38 82 ARG A CA 1
ATOM 639 C C . ARG A 1 82 ? -3.336 1.584 12.340 1.00 93.38 82 ARG A C 1
ATOM 641 O O . ARG A 1 82 ? -3.494 1.516 11.121 1.00 93.38 82 ARG A O 1
ATOM 648 N N . GLU A 1 83 ? -2.130 1.540 12.902 1.00 95.00 83 GLU A N 1
ATOM 649 C CA . GLU A 1 83 ? -0.884 1.427 12.131 1.00 95.00 83 GLU A CA 1
ATOM 650 C C . GLU A 1 83 ? -0.831 0.118 11.339 1.00 95.00 83 GLU A C 1
ATOM 652 O O . GLU A 1 83 ? -0.527 0.130 10.144 1.00 95.00 83 GLU A O 1
ATOM 657 N N . LYS A 1 84 ? -1.216 -1.006 11.957 1.00 94.06 84 LYS A N 1
ATOM 658 C CA . LYS A 1 84 ? -1.271 -2.313 11.282 1.00 94.06 84 LYS A CA 1
ATOM 659 C C . LYS A 1 84 ? -2.212 -2.299 10.074 1.00 94.06 84 LYS A C 1
ATOM 661 O O . LYS A 1 84 ? -1.878 -2.882 9.038 1.00 94.06 84 LYS A O 1
ATOM 666 N N . GLN A 1 85 ? -3.378 -1.652 10.173 1.00 94.56 85 GLN A N 1
ATOM 667 C CA . GLN A 1 85 ? -4.303 -1.554 9.038 1.00 94.56 85 GLN A CA 1
ATOM 668 C C . GLN A 1 85 ? -3.742 -0.679 7.915 1.00 94.56 85 GLN A C 1
ATOM 670 O O . GLN A 1 85 ? -3.797 -1.094 6.756 1.00 94.56 85 GLN A O 1
ATOM 675 N N . LEU A 1 86 ? -3.163 0.482 8.238 1.00 96.44 86 LEU A N 1
ATOM 676 C CA . LEU A 1 86 ? -2.585 1.390 7.240 1.00 96.44 86 LEU A CA 1
ATOM 677 C C . LEU A 1 86 ? -1.405 0.743 6.501 1.00 96.44 86 LEU A C 1
ATOM 679 O O . LEU A 1 86 ? -1.379 0.743 5.269 1.00 96.44 86 LEU A O 1
ATOM 683 N N . VAL A 1 87 ? -0.475 0.114 7.229 1.00 95.69 87 VAL A N 1
ATOM 684 C CA . VAL A 1 87 ? 0.671 -0.597 6.636 1.00 95.69 87 VAL A CA 1
ATOM 685 C C . VAL A 1 87 ? 0.197 -1.774 5.783 1.00 95.69 87 VAL A C 1
ATOM 687 O O . VAL A 1 87 ? 0.615 -1.923 4.633 1.00 95.69 87 VAL A O 1
ATOM 690 N N . GLY A 1 88 ? -0.720 -2.594 6.306 1.00 94.56 88 GLY A N 1
ATOM 691 C CA . GLY A 1 88 ? -1.255 -3.744 5.578 1.00 94.56 88 GLY A CA 1
ATOM 692 C C . GLY A 1 88 ? -1.989 -3.346 4.295 1.00 94.56 88 GLY A C 1
ATOM 693 O O . GLY A 1 88 ? -1.846 -4.012 3.265 1.00 94.56 88 GLY A O 1
ATOM 694 N N . LEU A 1 89 ? -2.750 -2.251 4.330 1.00 97.12 89 LEU A N 1
ATOM 695 C CA . LEU A 1 89 ? -3.430 -1.706 3.159 1.00 97.12 89 LEU A CA 1
ATOM 696 C C . LEU A 1 89 ? -2.427 -1.152 2.134 1.00 97.12 89 LEU A C 1
ATOM 698 O O . LEU A 1 89 ? -2.535 -1.503 0.961 1.00 97.12 89 LEU A O 1
ATOM 702 N N . ALA A 1 90 ? -1.410 -0.394 2.559 1.00 97.94 90 ALA A N 1
ATOM 703 C CA . ALA A 1 90 ? -0.357 0.116 1.673 1.00 97.94 90 ALA A CA 1
ATOM 704 C C . ALA A 1 90 ? 0.367 -1.009 0.912 1.00 97.94 90 ALA A C 1
ATOM 706 O O . ALA A 1 90 ? 0.461 -0.968 -0.315 1.00 97.94 90 ALA A O 1
ATOM 707 N N . VAL A 1 91 ? 0.796 -2.066 1.614 1.00 96.19 91 VAL A N 1
ATOM 708 C CA . VAL A 1 91 ? 1.457 -3.236 0.998 1.00 96.19 91 VAL A CA 1
ATOM 709 C C . VAL A 1 91 ? 0.528 -3.963 0.022 1.00 96.19 91 VAL A C 1
ATOM 711 O O . VAL A 1 91 ? 0.958 -4.464 -1.015 1.00 96.19 91 VAL A O 1
ATOM 714 N N . THR A 1 92 ? -0.762 -4.035 0.338 1.00 96.31 92 THR A N 1
ATOM 715 C CA . THR A 1 92 ? -1.737 -4.698 -0.534 1.00 96.31 92 THR A CA 1
ATOM 716 C C . THR A 1 92 ? -1.963 -3.911 -1.828 1.00 96.31 92 THR A C 1
ATOM 718 O O . THR A 1 92 ? -2.041 -4.510 -2.904 1.00 96.31 92 THR A O 1
ATOM 721 N N . MET A 1 93 ? -2.007 -2.577 -1.740 1.00 97.50 93 MET A N 1
ATOM 722 C CA . MET A 1 93 ? -2.152 -1.696 -2.901 1.00 97.50 93 MET A CA 1
ATOM 723 C C . MET A 1 93 ? -0.952 -1.791 -3.847 1.00 97.50 93 MET A C 1
ATOM 725 O O . MET A 1 93 ? -1.154 -1.896 -5.054 1.00 97.50 93 MET A O 1
ATOM 729 N N . THR A 1 94 ? 0.282 -1.835 -3.331 1.00 97.56 94 THR A N 1
ATOM 730 C CA . THR A 1 94 ? 1.482 -1.959 -4.183 1.00 97.56 94 THR A CA 1
ATOM 731 C C . THR A 1 94 ? 1.586 -3.316 -4.879 1.00 97.56 94 THR A C 1
ATOM 733 O O . THR A 1 94 ? 2.159 -3.403 -5.961 1.00 97.56 94 THR A O 1
ATOM 736 N N . ARG A 1 95 ? 0.979 -4.370 -4.313 1.00 96.44 95 ARG A N 1
ATOM 737 C CA . ARG A 1 95 ? 0.864 -5.690 -4.961 1.00 96.44 95 ARG A CA 1
ATOM 738 C C . ARG A 1 95 ? -0.291 -5.801 -5.963 1.00 96.44 95 ARG A C 1
ATOM 740 O O . ARG A 1 95 ? -0.340 -6.777 -6.703 1.00 96.44 95 ARG A O 1
ATOM 747 N N . GLY A 1 96 ? -1.227 -4.849 -5.986 1.00 95.12 96 GLY A N 1
ATOM 748 C CA . GLY A 1 96 ? -2.305 -4.792 -6.981 1.00 95.12 96 GLY A CA 1
ATOM 749 C C . GLY A 1 96 ? -3.458 -5.796 -6.799 1.00 95.12 96 GLY A C 1
ATOM 750 O O . GLY A 1 96 ? -4.220 -6.019 -7.738 1.00 95.12 96 GLY A O 1
ATOM 751 N N . CYS A 1 97 ? -3.635 -6.403 -5.617 1.00 96.31 97 CYS A N 1
ATOM 752 C CA . CYS A 1 97 ? -4.734 -7.354 -5.378 1.00 96.31 97 CYS A CA 1
ATOM 753 C C . CYS A 1 97 ? -6.054 -6.640 -5.026 1.00 96.31 97 CYS A C 1
ATOM 755 O O . CYS A 1 97 ? -6.259 -6.241 -3.882 1.00 96.31 97 CYS A O 1
ATOM 757 N N . GLN A 1 98 ? -6.999 -6.555 -5.968 1.00 96.56 98 GLN A N 1
ATOM 758 C CA . GLN A 1 98 ? -8.271 -5.832 -5.773 1.00 96.56 98 GLN A CA 1
ATOM 759 C C . GLN A 1 98 ? -9.134 -6.388 -4.626 1.00 96.56 98 GLN A C 1
ATOM 761 O O . GLN A 1 98 ? -9.635 -5.632 -3.793 1.00 96.56 98 GLN A O 1
ATO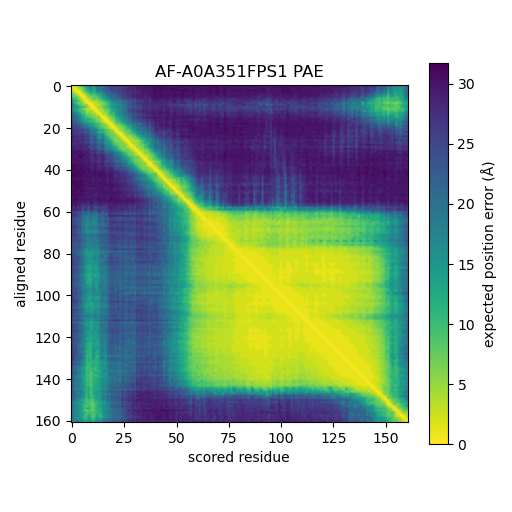M 766 N N . VAL A 1 99 ? -9.274 -7.716 -4.541 1.00 96.50 99 VAL A N 1
ATOM 767 C CA . VAL A 1 99 ? -10.056 -8.381 -3.480 1.00 96.50 99 VAL A CA 1
ATOM 768 C C . VAL A 1 99 ? -9.427 -8.139 -2.107 1.00 96.50 99 VAL A C 1
ATOM 770 O O . VAL A 1 99 ? -10.119 -7.826 -1.139 1.00 96.50 99 VAL A O 1
ATOM 773 N N . CYS A 1 100 ? -8.101 -8.229 -2.030 1.00 94.88 100 CYS A N 1
ATOM 774 C CA . CYS A 1 100 ? -7.355 -7.990 -0.806 1.00 94.88 100 CYS A CA 1
ATOM 775 C C . CYS A 1 100 ? -7.482 -6.523 -0.360 1.00 94.88 100 CYS A C 1
ATOM 777 O O . CYS A 1 100 ? -7.729 -6.262 0.817 1.00 94.88 100 CYS A O 1
ATOM 779 N N . THR A 1 101 ? -7.356 -5.573 -1.296 1.00 97.00 101 THR A N 1
ATOM 780 C CA . THR A 1 101 ? -7.499 -4.132 -1.040 1.00 97.00 101 THR A CA 1
ATOM 781 C C . THR A 1 101 ? -8.887 -3.818 -0.499 1.00 97.00 101 THR A C 1
ATOM 783 O O . THR A 1 101 ? -9.003 -3.181 0.544 1.00 97.00 101 THR A O 1
ATOM 786 N N . ARG A 1 102 ? -9.941 -4.343 -1.139 1.00 97.44 102 ARG A N 1
ATOM 787 C CA . ARG A 1 102 ? -11.326 -4.211 -0.665 1.00 97.44 102 ARG A CA 1
ATOM 788 C C . ARG A 1 102 ? -11.471 -4.693 0.782 1.00 97.44 102 ARG A C 1
ATOM 790 O O . ARG A 1 102 ? -11.962 -3.949 1.625 1.00 97.44 102 ARG A O 1
ATOM 797 N N . ASN A 1 103 ? -11.008 -5.907 1.083 1.00 95.94 103 ASN A N 1
ATOM 798 C CA . ASN A 1 103 ? -11.126 -6.480 2.428 1.00 95.94 103 ASN A CA 1
ATOM 799 C C . ASN A 1 103 ? -10.325 -5.686 3.476 1.00 95.94 103 ASN A C 1
ATOM 801 O O . ASN A 1 103 ? -10.747 -5.570 4.625 1.00 95.94 103 ASN A O 1
ATOM 805 N N . ARG A 1 104 ? -9.168 -5.124 3.102 1.00 95.62 104 ARG A N 1
ATOM 806 C CA . ARG A 1 104 ? -8.365 -4.260 3.982 1.00 95.62 104 ARG A CA 1
ATOM 807 C C . ARG A 1 104 ? -9.034 -2.904 4.226 1.00 95.62 104 ARG A C 1
ATOM 809 O O . ARG A 1 104 ? -8.999 -2.439 5.359 1.00 95.62 104 ARG A O 1
ATOM 816 N N . ILE A 1 105 ? -9.694 -2.313 3.228 1.00 97.38 105 ILE A N 1
ATOM 817 C CA . ILE A 1 105 ? -10.488 -1.081 3.397 1.00 97.38 105 ILE A CA 1
ATOM 818 C C . ILE A 1 105 ? -11.646 -1.311 4.377 1.00 97.38 105 ILE A C 1
ATOM 820 O O . ILE A 1 105 ? -11.863 -0.493 5.268 1.00 97.38 105 ILE A O 1
ATOM 824 N N . GLU A 1 106 ? -12.358 -2.437 4.265 1.00 96.50 106 GLU A N 1
ATOM 825 C CA . GLU A 1 106 ? -13.437 -2.785 5.204 1.00 96.50 106 GLU A CA 1
ATOM 826 C C . GLU A 1 106 ? -12.923 -2.895 6.649 1.00 96.50 106 GLU A C 1
ATOM 828 O O . GLU A 1 106 ? -13.526 -2.330 7.561 1.00 96.50 106 GLU A O 1
ATOM 833 N N . LYS A 1 107 ? -11.773 -3.551 6.860 1.00 93.12 107 LYS A N 1
ATOM 834 C CA . LYS A 1 107 ? -11.132 -3.650 8.184 1.00 93.12 107 LYS A CA 1
ATOM 835 C C . LYS A 1 107 ? -10.657 -2.295 8.713 1.00 93.12 107 LYS A C 1
ATOM 837 O O . LYS A 1 107 ? -10.881 -1.995 9.881 1.00 93.12 107 LYS A O 1
ATOM 842 N N . ALA A 1 108 ? -10.044 -1.474 7.862 1.00 95.62 108 ALA A N 1
ATOM 843 C CA . ALA A 1 108 ? -9.566 -0.142 8.225 1.00 95.62 108 ALA A CA 1
ATOM 844 C C . ALA A 1 108 ? -10.716 0.767 8.692 1.00 95.62 108 ALA A C 1
ATOM 846 O O . ALA A 1 108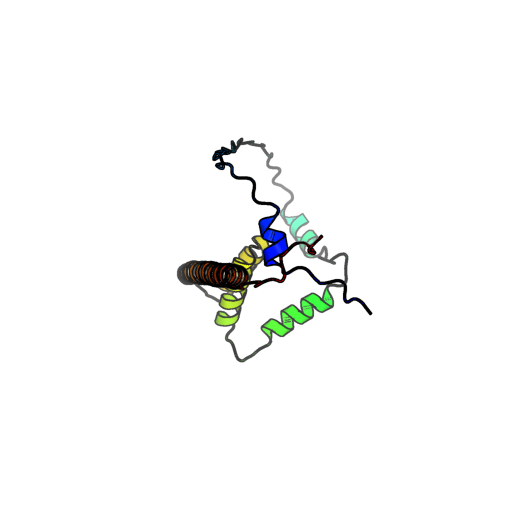 ? -10.634 1.379 9.759 1.00 95.62 108 ALA A O 1
ATOM 847 N N . ARG A 1 109 ? -11.833 0.775 7.956 1.00 96.19 109 ARG A N 1
ATOM 848 C CA . ARG A 1 109 ? -13.057 1.483 8.364 1.00 96.19 109 ARG A CA 1
ATOM 849 C C . ARG A 1 109 ? -13.621 0.943 9.676 1.00 96.19 109 ARG A C 1
ATOM 851 O O . ARG A 1 109 ? -14.009 1.725 10.536 1.00 96.19 109 ARG A O 1
ATOM 858 N N . GLY A 1 110 ? -13.607 -0.379 9.862 1.00 93.94 110 GLY A N 1
ATOM 859 C CA . GLY A 1 110 ? -13.999 -1.020 11.122 1.00 93.94 110 GLY A CA 1
ATOM 860 C C . GLY A 1 110 ? -13.155 -0.585 12.329 1.00 93.94 110 GLY A C 1
ATOM 861 O O . GLY A 1 110 ? -13.671 -0.544 13.439 1.00 93.94 110 GLY A O 1
ATOM 862 N N . SER A 1 111 ? -11.893 -0.200 12.111 1.00 91.50 111 SER A N 1
ATOM 863 C CA . SER A 1 111 ? -11.007 0.382 13.135 1.00 91.50 111 SER A CA 1
ATOM 864 C C . SER A 1 111 ? -11.125 1.907 13.295 1.00 91.50 111 SER A C 1
ATOM 866 O O . SER A 1 111 ? -10.333 2.507 14.017 1.00 91.50 111 SER A O 1
ATOM 868 N N . GLY A 1 112 ? -12.089 2.548 12.626 1.00 95.69 112 GLY A N 1
ATOM 869 C CA . GLY A 1 112 ? -12.337 3.989 12.735 1.00 95.69 112 GLY A CA 1
ATOM 870 C C . GLY A 1 112 ? -11.449 4.876 11.856 1.00 95.69 112 GLY A C 1
ATOM 871 O O . GLY A 1 112 ? -11.384 6.078 12.091 1.00 95.69 112 GLY A O 1
ATOM 872 N N . ILE A 1 113 ? -10.763 4.316 10.853 1.00 97.44 113 ILE A N 1
ATOM 873 C CA . ILE A 1 113 ? -10.007 5.102 9.865 1.00 97.44 113 ILE A CA 1
ATOM 874 C C . ILE A 1 113 ? -10.995 5.748 8.886 1.00 97.44 113 ILE A C 1
ATOM 876 O O . ILE A 1 113 ? -11.860 5.053 8.341 1.00 97.44 113 ILE A O 1
ATOM 880 N N . THR A 1 114 ? -10.872 7.058 8.662 1.00 98.12 114 THR A N 1
ATOM 881 C CA . THR A 1 114 ? -11.804 7.810 7.803 1.00 98.12 114 THR A CA 1
ATOM 882 C C . THR A 1 114 ? -11.454 7.691 6.320 1.00 98.12 114 THR A C 1
ATOM 884 O O . THR A 1 114 ? -10.337 7.328 5.947 1.00 98.12 114 THR A O 1
ATOM 887 N N . ASP A 1 115 ? -12.402 8.019 5.442 1.00 97.38 115 ASP A N 1
ATOM 888 C CA . ASP A 1 115 ? -12.182 7.968 3.993 1.00 97.38 115 ASP A CA 1
ATOM 889 C C . ASP A 1 115 ? -11.157 9.014 3.514 1.00 97.38 115 ASP A C 1
ATOM 891 O O . ASP A 1 115 ? -10.435 8.773 2.543 1.00 97.38 115 ASP A O 1
ATOM 895 N N . GLU A 1 116 ? -11.021 10.140 4.217 1.00 98.25 116 GLU A N 1
ATOM 896 C CA . GLU A 1 116 ? -9.982 11.149 3.976 1.00 98.25 116 GLU A CA 1
ATOM 897 C C . GLU A 1 116 ? -8.592 10.592 4.297 1.00 98.25 116 GLU A C 1
ATOM 899 O O . GLU A 1 116 ? -7.653 10.766 3.519 1.00 98.25 116 GLU A O 1
ATOM 904 N N . GLU A 1 117 ? -8.463 9.863 5.407 1.00 98.06 117 GLU A N 1
ATOM 905 C CA . GLU A 1 117 ? -7.213 9.213 5.805 1.00 98.06 117 GLU A CA 1
ATOM 906 C C . GLU A 1 117 ? -6.834 8.089 4.834 1.00 98.06 117 GLU A C 1
ATOM 908 O O . GLU A 1 117 ? -5.670 7.960 4.453 1.00 98.06 117 GLU A O 1
ATOM 913 N N . LEU A 1 118 ? -7.817 7.312 4.367 1.00 98.00 118 LEU A N 1
ATOM 914 C CA . LEU A 1 118 ? -7.612 6.312 3.318 1.00 98.00 118 LEU A CA 1
ATOM 915 C C . LEU A 1 118 ? -7.192 6.959 1.993 1.00 98.00 118 LEU A C 1
ATOM 917 O O . LEU A 1 118 ? -6.293 6.455 1.321 1.00 98.00 118 LEU A O 1
ATOM 921 N N . SER A 1 119 ? -7.792 8.091 1.630 1.00 98.19 119 SER A N 1
ATOM 922 C CA . SER A 1 119 ? -7.424 8.840 0.423 1.00 98.19 119 SER A CA 1
ATOM 923 C C . SER A 1 119 ? -5.997 9.391 0.515 1.00 98.19 119 SER A C 1
ATOM 925 O O . SER A 1 119 ? -5.225 9.279 -0.440 1.00 98.19 119 SER A O 1
ATOM 927 N N . ALA A 1 120 ? -5.603 9.911 1.681 1.00 98.50 120 ALA A N 1
ATOM 928 C CA . ALA A 1 120 ? -4.229 10.329 1.945 1.00 98.50 120 ALA A CA 1
ATOM 929 C C . ALA A 1 120 ? -3.249 9.144 1.864 1.00 98.50 120 ALA A C 1
ATOM 931 O O . ALA A 1 120 ? -2.189 9.261 1.246 1.00 98.50 120 ALA A O 1
ATOM 932 N N . LEU A 1 121 ? -3.620 7.979 2.407 1.00 98.38 121 LEU A N 1
ATOM 933 C CA . LEU A 1 121 ? -2.822 6.755 2.305 1.00 98.38 121 LEU A CA 1
ATOM 934 C C . LEU A 1 121 ? -2.612 6.329 0.846 1.00 98.38 121 LEU A C 1
ATOM 936 O O . LEU A 1 121 ? -1.500 5.940 0.484 1.00 98.38 121 LEU A O 1
ATOM 940 N N . VAL A 1 122 ? -3.648 6.406 0.003 1.00 98.25 122 VAL A N 1
ATOM 941 C CA . VAL A 1 122 ? -3.544 6.114 -1.439 1.00 98.25 122 VAL A CA 1
ATOM 942 C C . VAL A 1 122 ? -2.525 7.042 -2.097 1.00 98.25 122 VAL A C 1
ATOM 944 O O . VAL A 1 122 ? -1.635 6.561 -2.800 1.00 98.25 122 VAL A O 1
ATOM 947 N N . ALA A 1 123 ? -2.605 8.349 -1.833 1.00 98.44 123 ALA A N 1
ATOM 948 C CA . ALA A 1 123 ? -1.679 9.331 -2.392 1.00 98.44 123 ALA A CA 1
ATOM 949 C C . ALA A 1 123 ? -0.223 9.063 -1.967 1.00 98.44 123 ALA A C 1
ATOM 951 O O . ALA A 1 123 ? 0.671 9.020 -2.815 1.00 98.44 123 ALA A O 1
ATOM 952 N N . VAL A 1 124 ? 0.011 8.805 -0.675 1.00 98.44 124 VAL A N 1
ATOM 953 C CA . VAL A 1 124 ? 1.342 8.463 -0.144 1.00 98.44 124 VAL A CA 1
ATOM 954 C C . VAL A 1 124 ? 1.860 7.167 -0.767 1.00 98.44 124 VAL A C 1
ATOM 956 O O . VAL A 1 124 ? 2.990 7.120 -1.249 1.00 98.44 124 VAL A O 1
ATOM 959 N N . THR A 1 125 ? 1.031 6.124 -0.823 1.00 98.38 125 THR A N 1
ATOM 960 C CA . THR A 1 125 ? 1.427 4.819 -1.374 1.00 98.38 125 THR A CA 1
ATOM 961 C C . THR A 1 125 ? 1.776 4.921 -2.858 1.00 98.38 125 THR A C 1
ATOM 963 O O . THR A 1 125 ? 2.777 4.356 -3.298 1.00 98.38 125 THR A O 1
ATOM 966 N N . ALA A 1 126 ? 0.993 5.678 -3.632 1.00 98.31 126 ALA A N 1
ATOM 967 C CA . ALA A 1 126 ? 1.257 5.921 -5.047 1.00 98.31 126 ALA A CA 1
ATOM 968 C C . ALA A 1 126 ? 2.575 6.683 -5.266 1.00 98.31 126 ALA A C 1
ATOM 970 O O . ALA A 1 126 ? 3.363 6.305 -6.135 1.00 98.31 126 ALA A O 1
ATOM 971 N N . ALA A 1 127 ? 2.844 7.716 -4.461 1.00 98.44 127 ALA A N 1
ATOM 972 C CA . ALA A 1 127 ? 4.084 8.486 -4.527 1.00 98.44 127 ALA A CA 1
ATOM 973 C C . ALA A 1 127 ? 5.319 7.644 -4.160 1.00 98.44 127 ALA A C 1
ATOM 975 O O . ALA A 1 127 ? 6.335 7.700 -4.850 1.00 98.44 127 ALA A O 1
ATOM 976 N N . VAL A 1 128 ? 5.230 6.814 -3.116 1.00 98.19 128 VAL A N 1
ATOM 977 C CA . VAL A 1 128 ? 6.321 5.904 -2.732 1.00 98.19 128 VAL A CA 1
ATOM 978 C C . VAL A 1 128 ? 6.583 4.884 -3.839 1.00 98.19 128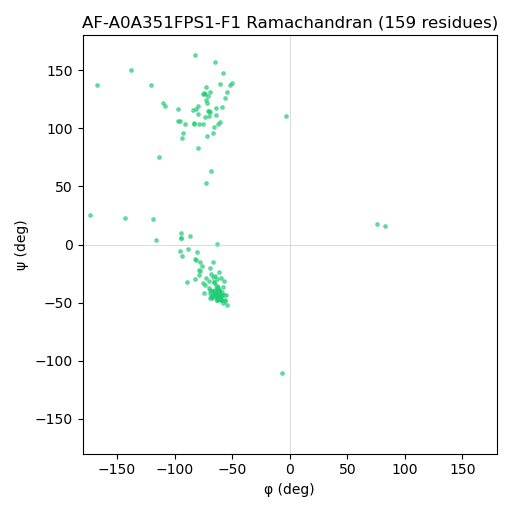 VAL A C 1
ATOM 980 O O . VAL A 1 128 ? 7.730 4.691 -4.240 1.00 98.19 128 VAL A O 1
ATOM 983 N N . ASN A 1 129 ? 5.531 4.264 -4.381 1.00 97.44 129 ASN A N 1
ATOM 984 C CA . ASN A 1 129 ? 5.674 3.244 -5.418 1.00 97.44 129 ASN A CA 1
ATOM 985 C C . ASN A 1 129 ? 6.267 3.815 -6.720 1.00 97.44 129 ASN A C 1
ATOM 987 O O . ASN A 1 129 ? 7.126 3.186 -7.345 1.00 97.44 129 ASN A O 1
ATOM 991 N N . SER A 1 130 ? 5.865 5.030 -7.113 1.00 98.06 130 SER A N 1
ATOM 992 C CA . SER A 1 130 ? 6.444 5.714 -8.275 1.00 98.06 130 SER A CA 1
ATOM 993 C C . SER A 1 130 ? 7.907 6.108 -8.038 1.00 98.06 130 SER A C 1
ATOM 995 O O . SER A 1 130 ? 8.745 5.906 -8.920 1.00 98.06 130 SER A O 1
ATOM 997 N N . GLY A 1 131 ? 8.244 6.580 -6.834 1.00 98.00 131 GLY A N 1
ATOM 998 C CA . GLY A 1 131 ? 9.613 6.908 -6.437 1.00 98.00 131 GLY A CA 1
ATOM 999 C C . GLY A 1 131 ? 10.551 5.699 -6.475 1.00 98.00 131 GLY A C 1
ATOM 1000 O O . GLY A 1 131 ? 11.627 5.782 -7.069 1.00 98.00 131 GLY A O 1
ATOM 1001 N N . VAL A 1 132 ? 10.127 4.560 -5.913 1.00 97.88 132 VAL A N 1
ATOM 1002 C CA . VAL A 1 132 ? 10.891 3.300 -5.965 1.00 97.88 132 VAL A CA 1
ATOM 1003 C C . VAL A 1 132 ? 11.099 2.860 -7.412 1.00 97.88 132 VAL A C 1
ATOM 1005 O O . VAL A 1 132 ? 12.227 2.571 -7.799 1.00 97.88 132 VAL A O 1
ATOM 1008 N N . THR A 1 133 ? 10.052 2.906 -8.240 1.00 98.00 133 THR A N 1
ATOM 1009 C CA . THR A 1 133 ? 10.146 2.569 -9.671 1.00 98.00 133 THR A CA 1
ATOM 1010 C C . THR A 1 133 ? 11.209 3.415 -10.381 1.00 98.00 133 THR A C 1
ATOM 1012 O O . THR A 1 133 ? 12.070 2.882 -11.085 1.00 98.00 133 THR A O 1
ATOM 1015 N N . ALA A 1 134 ? 11.195 4.733 -10.163 1.00 98.25 134 ALA A N 1
ATOM 1016 C CA . ALA A 1 134 ? 12.166 5.643 -10.761 1.00 98.25 134 ALA A CA 1
ATOM 1017 C C . ALA A 1 134 ? 13.598 5.392 -10.256 1.00 98.25 134 ALA A C 1
ATOM 1019 O O . ALA A 1 134 ? 14.542 5.403 -11.049 1.00 98.25 134 ALA A O 1
ATOM 1020 N N . ALA A 1 135 ? 13.774 5.157 -8.953 1.00 98.12 135 ALA A N 1
ATOM 1021 C CA . ALA A 1 135 ? 15.078 4.870 -8.362 1.00 98.12 135 ALA A CA 1
ATOM 1022 C C . ALA A 1 135 ? 15.670 3.563 -8.909 1.00 98.12 135 ALA A C 1
ATOM 1024 O O . ALA A 1 135 ? 16.814 3.550 -9.364 1.00 98.12 135 ALA A O 1
ATOM 1025 N N . THR A 1 136 ? 14.876 2.490 -8.946 1.00 97.69 136 THR A N 1
ATOM 1026 C CA . THR A 1 136 ? 15.291 1.192 -9.489 1.00 97.69 136 THR A CA 1
ATOM 1027 C C . THR A 1 136 ? 15.692 1.303 -10.959 1.00 97.69 136 THR A C 1
ATOM 1029 O O . THR A 1 136 ? 16.747 0.799 -11.342 1.00 97.69 136 THR A O 1
ATOM 1032 N N . ALA A 1 137 ? 14.912 2.019 -11.775 1.00 97.75 137 ALA A N 1
ATOM 1033 C CA . ALA A 1 137 ? 15.247 2.237 -13.180 1.00 97.75 137 ALA A CA 1
ATOM 1034 C C . ALA A 1 137 ? 16.575 2.994 -13.353 1.00 97.75 137 ALA A C 1
ATOM 1036 O O . ALA A 1 137 ? 17.401 2.612 -14.178 1.00 97.75 137 ALA A O 1
ATOM 1037 N N . ARG A 1 138 ? 16.823 4.037 -12.550 1.00 96.81 138 ARG A N 1
ATOM 1038 C CA . ARG A 1 138 ? 18.085 4.798 -12.597 1.00 96.81 138 ARG A CA 1
ATOM 1039 C C . ARG A 1 138 ? 19.298 3.948 -12.244 1.00 96.81 138 ARG A C 1
ATOM 1041 O O . ARG A 1 138 ? 20.317 4.059 -12.918 1.00 96.81 138 ARG A O 1
ATOM 1048 N N . VAL A 1 139 ? 19.185 3.095 -11.227 1.00 97.06 139 VAL A N 1
ATOM 1049 C CA . VAL A 1 139 ? 20.258 2.156 -10.869 1.00 97.06 139 VAL A CA 1
ATOM 1050 C C . VAL A 1 139 ? 20.540 1.204 -12.032 1.00 97.06 139 VAL A C 1
ATOM 1052 O O . VAL A 1 139 ? 21.696 1.044 -12.411 1.00 97.06 139 VAL A O 1
ATOM 1055 N N . ALA A 1 140 ? 19.498 0.648 -12.657 1.00 96.25 140 ALA A N 1
ATOM 1056 C CA . ALA A 1 140 ? 19.656 -0.223 -13.820 1.00 96.25 140 ALA A CA 1
ATOM 1057 C C . ALA A 1 140 ? 20.318 0.496 -15.011 1.00 96.25 140 ALA A C 1
ATOM 1059 O O . ALA A 1 140 ? 21.218 -0.056 -15.640 1.00 96.25 140 ALA A O 1
ATOM 1060 N N . PHE A 1 141 ? 19.941 1.748 -15.297 1.00 94.44 141 PHE A N 1
ATOM 1061 C CA . PHE A 1 141 ? 20.619 2.547 -16.323 1.00 94.44 141 PHE A CA 1
ATOM 1062 C C . PHE A 1 141 ? 22.096 2.792 -15.993 1.00 94.44 141 PHE A C 1
ATOM 1064 O O . PHE A 1 141 ? 22.930 2.724 -16.892 1.00 94.44 141 PHE A O 1
ATOM 1071 N N . GLY A 1 142 ? 22.428 3.031 -14.721 1.00 92.88 142 GLY A N 1
ATOM 1072 C CA . GLY A 1 142 ? 23.813 3.158 -14.266 1.00 92.88 142 GLY A CA 1
ATOM 1073 C C . GLY A 1 142 ? 24.630 1.882 -14.488 1.00 92.88 142 GLY A C 1
ATOM 1074 O O . GLY A 1 142 ? 25.748 1.969 -14.985 1.00 92.88 142 GLY A O 1
ATOM 1075 N N . MET A 1 143 ? 24.047 0.710 -14.207 1.00 89.69 143 MET A N 1
ATOM 1076 C CA . MET A 1 143 ? 24.676 -0.596 -14.463 1.00 89.69 143 MET A CA 1
ATOM 1077 C C . MET A 1 143 ? 24.960 -0.811 -15.958 1.00 89.69 143 MET A C 1
ATOM 1079 O O . MET A 1 143 ? 26.060 -1.192 -16.340 1.00 89.69 143 MET A O 1
ATOM 1083 N N . LEU A 1 144 ? 24.007 -0.477 -16.835 1.00 88.06 144 LEU A N 1
ATOM 1084 C CA . LEU A 1 144 ? 24.223 -0.572 -18.285 1.00 88.06 144 LEU A CA 1
ATOM 1085 C C . LEU A 1 144 ? 25.333 0.373 -18.778 1.00 88.06 144 LEU A C 1
ATOM 1087 O O . LEU A 1 144 ? 26.079 0.028 -19.693 1.00 88.06 144 LEU A O 1
ATOM 1091 N N . GLN A 1 145 ? 25.445 1.569 -18.190 1.00 83.19 145 GLN A N 1
ATOM 1092 C CA . GLN A 1 145 ? 26.513 2.512 -18.525 1.00 83.19 145 GLN A CA 1
ATOM 1093 C C . GLN A 1 145 ? 27.882 2.016 -18.050 1.00 83.19 145 GLN A C 1
ATOM 1095 O O . GLN A 1 145 ? 28.844 2.126 -18.812 1.00 83.19 145 GLN A O 1
ATOM 1100 N N . SER A 1 146 ? 27.986 1.441 -16.846 1.00 72.50 146 SER A N 1
ATOM 1101 C CA . SER A 1 146 ? 29.244 0.853 -16.372 1.00 72.50 146 SER A CA 1
ATOM 1102 C C . SER A 1 146 ? 29.699 -0.303 -17.256 1.00 72.50 146 SER A C 1
ATOM 1104 O O . SER A 1 146 ? 30.853 -0.301 -17.675 1.00 72.50 146 SER A O 1
ATOM 1106 N N . ASP A 1 147 ? 28.786 -1.196 -17.648 1.00 73.12 147 ASP A N 1
ATOM 1107 C CA . ASP A 1 147 ? 29.095 -2.329 -18.531 1.00 73.12 147 ASP A CA 1
ATOM 1108 C C . ASP A 1 147 ? 29.571 -1.865 -19.922 1.00 73.12 147 ASP A C 1
ATOM 1110 O O . ASP A 1 147 ? 30.358 -2.535 -20.587 1.00 73.12 147 ASP A O 1
ATOM 1114 N N . SER A 1 148 ? 29.101 -0.698 -20.383 1.00 61.62 148 SER A N 1
ATOM 1115 C CA . SER A 1 148 ? 29.521 -0.106 -21.660 1.00 61.62 148 SER A CA 1
ATOM 1116 C C . SER A 1 148 ? 30.876 0.609 -21.613 1.00 61.62 148 SER A C 1
ATOM 1118 O O . SER A 1 148 ? 31.499 0.785 -22.662 1.00 61.62 148 SER A O 1
ATOM 1120 N N . ASN A 1 149 ? 31.318 1.017 -20.419 1.00 59.69 149 ASN A N 1
ATOM 1121 C CA . ASN A 1 149 ? 32.566 1.748 -20.185 1.00 59.69 149 ASN A CA 1
ATOM 1122 C C . ASN A 1 149 ? 33.737 0.833 -19.795 1.00 59.69 149 ASN A C 1
ATOM 1124 O O . ASN A 1 149 ? 34.865 1.314 -19.676 1.00 59.69 149 ASN A O 1
ATOM 1128 N N . GLU A 1 150 ? 33.499 -0.466 -19.601 1.00 61.09 150 GLU A N 1
ATOM 1129 C CA . GLU A 1 150 ? 34.574 -1.449 -19.502 1.00 61.09 150 GLU A CA 1
ATOM 1130 C C . GLU A 1 150 ? 35.299 -1.542 -20.856 1.00 61.09 150 GLU A C 1
ATOM 1132 O O . GLU A 1 150 ? 34.828 -2.161 -21.813 1.00 61.09 150 GLU A O 1
ATOM 1137 N N . ASP A 1 151 ? 36.459 -0.890 -20.949 1.00 61.66 151 ASP A N 1
ATOM 1138 C CA . ASP A 1 151 ? 37.368 -1.017 -22.085 1.00 61.66 151 ASP A CA 1
ATOM 1139 C C . ASP A 1 151 ? 37.937 -2.442 -22.102 1.00 61.66 151 ASP A C 1
ATOM 1141 O O . ASP A 1 151 ? 38.893 -2.769 -21.394 1.00 61.66 151 ASP A O 1
ATOM 1145 N N . CYS A 1 152 ? 37.326 -3.335 -22.885 1.00 60.16 152 CYS A N 1
ATOM 1146 C CA . CYS A 1 152 ? 37.820 -4.699 -23.093 1.00 60.16 152 CYS A CA 1
ATOM 1147 C C . CYS A 1 152 ? 39.080 -4.692 -23.991 1.00 60.16 152 CYS A C 1
ATOM 1149 O O . CYS A 1 152 ? 39.095 -5.391 -24.999 1.00 60.16 152 CYS A O 1
ATOM 1151 N N . GLY A 1 153 ? 40.107 -3.900 -23.648 1.00 68.06 153 GLY A N 1
ATOM 1152 C CA . GLY A 1 153 ? 41.341 -3.608 -24.399 1.00 68.06 153 GLY A CA 1
ATOM 1153 C C . GLY A 1 153 ? 41.573 -4.418 -25.686 1.00 68.06 153 GLY A C 1
ATOM 1154 O O . GLY A 1 153 ? 40.882 -4.248 -26.687 1.00 68.06 153 GLY A O 1
ATOM 1155 N N . ASN A 1 154 ? 42.558 -5.323 -25.687 1.00 61.81 154 ASN A N 1
ATOM 1156 C CA . ASN A 1 154 ? 42.849 -6.193 -26.841 1.00 61.81 154 ASN A CA 1
ATOM 1157 C C . ASN A 1 154 ? 42.158 -7.571 -26.769 1.00 61.81 154 ASN A C 1
ATOM 1159 O O . ASN A 1 154 ? 42.468 -8.463 -27.559 1.00 61.81 154 ASN A O 1
ATOM 1163 N N . THR A 1 155 ? 41.229 -7.779 -25.832 1.00 62.53 155 THR A N 1
ATOM 1164 C CA . THR A 1 155 ? 40.593 -9.089 -25.599 1.00 62.53 155 THR A CA 1
ATOM 1165 C C . THR A 1 155 ? 39.446 -9.397 -26.565 1.00 62.53 155 THR A C 1
ATOM 1167 O O . THR A 1 155 ? 39.054 -10.559 -26.664 1.00 62.53 155 THR A O 1
ATOM 1170 N N . CYS A 1 156 ? 38.947 -8.410 -27.326 1.00 61.25 156 CYS A N 1
ATOM 1171 C CA . CYS A 1 156 ? 37.981 -8.628 -28.417 1.00 61.25 156 CYS A CA 1
ATOM 1172 C C . CYS A 1 156 ? 38.637 -8.771 -29.817 1.00 61.25 156 CYS A C 1
ATOM 1174 O O . CYS A 1 156 ? 37.914 -8.824 -30.815 1.00 61.25 156 CYS A O 1
ATOM 1176 N N . ALA A 1 157 ? 39.971 -8.813 -29.944 1.00 58.00 157 ALA A N 1
ATOM 1177 C CA . ALA A 1 157 ? 40.612 -8.994 -31.250 1.00 58.00 157 ALA A CA 1
ATOM 1178 C C . ALA A 1 157 ? 40.436 -10.446 -31.753 1.00 58.00 157 ALA A C 1
ATOM 1180 O O . ALA A 1 157 ? 40.631 -11.383 -30.971 1.00 58.00 157 ALA A O 1
ATOM 1181 N N . PRO A 1 158 ? 40.085 -10.678 -33.037 1.00 58.88 158 PRO A N 1
ATOM 1182 C CA . PRO A 1 158 ? 40.123 -12.026 -33.600 1.00 58.88 158 PRO A CA 1
ATOM 1183 C C . PRO A 1 158 ? 41.546 -12.595 -33.466 1.00 58.88 158 PRO A C 1
ATOM 1185 O O . PRO A 1 158 ? 42.507 -11.821 -33.533 1.00 58.88 158 PRO A O 1
ATOM 1188 N N . PRO A 1 159 ? 41.716 -13.920 -33.280 1.00 56.81 159 PRO A N 1
ATOM 1189 C CA . PRO A 1 159 ? 43.050 -14.504 -33.223 1.00 56.81 159 PRO A CA 1
ATOM 1190 C C . PRO A 1 159 ? 43.803 -14.136 -34.507 1.00 56.81 159 PRO A C 1
ATOM 1192 O O . PRO A 1 159 ? 43.281 -14.337 -35.607 1.00 56.81 159 PRO A O 1
ATOM 1195 N N . ALA A 1 160 ? 44.992 -13.546 -34.355 1.00 58.22 160 ALA A N 1
ATOM 1196 C CA . ALA A 1 160 ? 45.857 -13.210 -35.479 1.00 58.22 160 ALA A CA 1
ATOM 1197 C C . ALA A 1 160 ? 46.105 -14.477 -36.317 1.00 58.22 160 ALA A C 1
ATOM 1199 O O . ALA A 1 160 ? 46.364 -15.542 -35.752 1.00 58.22 160 ALA A O 1
ATOM 1200 N N . LYS A 1 161 ? 45.927 -14.353 -37.637 1.00 46.09 161 LYS A N 1
ATOM 1201 C CA . LYS A 1 161 ? 46.120 -15.439 -38.607 1.00 46.09 161 LYS A CA 1
ATOM 1202 C C . LYS A 1 161 ? 47.572 -15.891 -38.666 1.00 46.09 161 LYS A C 1
ATOM 1204 O O . LYS A 1 161 ? 48.451 -15.007 -38.583 1.00 46.09 161 LYS A O 1
#

Nearest PDB structures (foldseek):
  3bey-assembly1_E  TM=8.657E-01  e=9.001E-04  Methanothermobacter thermautotrophicus str. Delta H
  3bey-assembly1_F  TM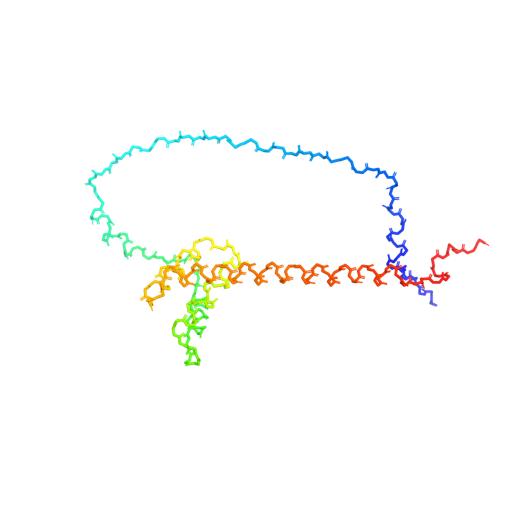=9.187E-01  e=1.455E-03  Methanothermobacter thermautotrophicus str. Delta H
  1p8c-assembly1_B  TM=6.374E-01  e=2.300E-02  Thermotoga maritima
  1p8c-assembly1_A  TM=6.075E-01  e=2.300E-02  Thermotoga maritima

Foldseek 3Di:
DDDPDDAQPLLVVVVPDDDDDDDDDDDDDDDDDDDDDDDDDPDDPPVVVVVVVPPDPPPPDPCVVVVVVVVVLVPDPVDDPLRSLLVQLLVVVLVPDPVSNVVSVVVNVV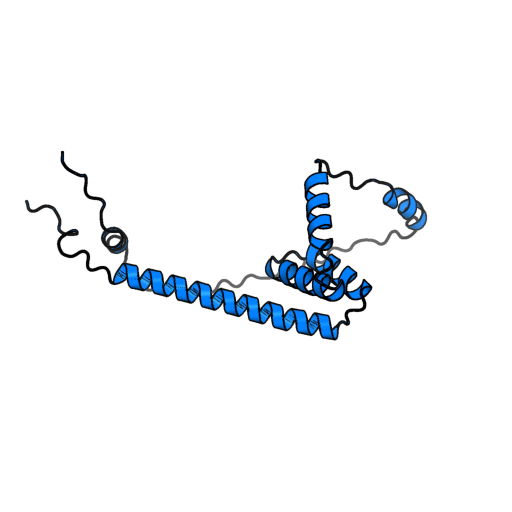VVQDPVNVVVSVVVSVVVSVVVVVVVVVVVVVVVVVSNPPCPDCSSPDPDD

pLDDT: mean 73.3, std 23.8, range [31.34, 98.5]

Mean predicted aligned error: 16.62 Å

Secondary structure (DSSP, 8-state):
----PPPPHHHHHTTT--------------------------SSHHHHHHHHTTS----SS--HHHHHHHHHHH--SSS-HHHHHHHHHHHHHHHT-HHHHHHHHHHHHHTT--HHHHHHHHHHHHHHHHHHHHHHHHHHHHHHHHHHH---TTTTSPPP-

Radius of gyration: 28.22 Å; Cα contacts (8 Å, |Δi|>4): 46; chains: 1; bounding box: 84×39×59 Å

Solvent-accessible surface area (backbone atoms only — not comparable to full-atom values): 10478 Å² total; per-residue (Å²): 135,84,78,81,75,79,73,55,70,61,60,59,64,65,76,74,69,78,91,72,88,84,80,87,79,86,82,84,81,83,84,82,85,82,89,80,90,80,84,86,82,88,84,63,66,75,68,53,52,65,58,55,76,68,59,69,87,69,60,98,55,93,51,62,70,60,53,50,53,58,49,56,75,64,65,56,82,90,51,56,72,66,54,53,38,54,53,53,34,45,58,32,55,78,70,66,43,65,71,58,34,53,56,37,51,56,51,30,45,73,72,69,52,49,72,67,58,52,52,50,48,50,54,51,45,52,52,50,53,52,49,51,52,53,51,54,50,51,52,53,52,50,51,56,50,53,56,69,66,60,76,62,78,78,80,74,59,76,81,83,129

Sequence (161 aa):
MRLVGRACPACLLRKDRPHGPASQGLFVLDVGAGRTNVPHHGRRVREIRKTISQRENTMAYDDTLVVNHLQETHATELLTDREKQLVGLAVTMTRGCQVCTRNRIEKARGSGITDEELSALVAVTAAVNSGVTAATARVAFGMLQSDSNEDCGNTCAPPAK